Protein AF-A0AA51MPF4-F1 (afdb_monomer)

Sequence (77 aa):
MKIFLLTFLIFGLAIIGLALGWILNQRSLKGSCGGLAAIPGIEKSDCSCSNPCEKRKQKMAQEQREAVMKRHDILKS

Secondary structure (DSSP, 8-state):
-HHHHHHHHHHHHHHHHHHHHHHHH----TTGGGGGGGSTT--SS----SS--HHHHHHHHHHHHHHHHHHHHHHH-

p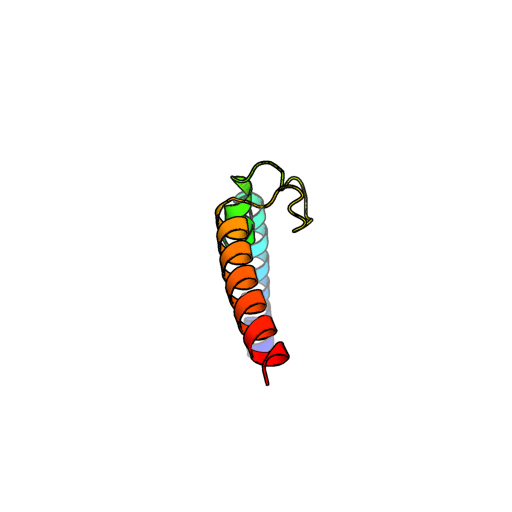LDDT: mean 71.11, std 15.56, range [49.78, 96.38]

Structure (mmCIF, N/CA/C/O backbone):
data_AF-A0AA51MPF4-F1
#
_entry.id   AF-A0AA51MPF4-F1
#
loop_
_atom_site.group_PDB
_atom_site.id
_atom_site.type_symbol
_atom_site.label_atom_id
_atom_site.label_alt_id
_atom_site.label_comp_id
_atom_site.label_asym_id
_atom_site.label_entity_id
_atom_site.label_seq_id
_atom_site.pdbx_PDB_ins_code
_atom_site.Cartn_x
_atom_site.Cartn_y
_atom_site.Cartn_z
_atom_site.occupancy
_atom_site.B_iso_or_equiv
_atom_site.auth_seq_id
_atom_site.auth_comp_id
_atom_site.auth_asym_id
_atom_site.auth_atom_id
_atom_site.pdbx_PDB_model_num
ATOM 1 N N . MET A 1 1 ? -23.215 -7.585 24.916 1.00 77.00 1 MET A N 1
ATOM 2 C CA . MET A 1 1 ? -23.812 -6.498 24.100 1.00 77.00 1 MET A CA 1
ATOM 3 C C . MET A 1 1 ? -23.067 -5.162 24.201 1.00 77.00 1 MET A C 1
ATOM 5 O O . MET A 1 1 ? -22.695 -4.643 23.162 1.00 77.00 1 MET A O 1
ATOM 9 N N . LYS A 1 2 ? -22.749 -4.625 25.392 1.00 87.44 2 LYS A N 1
ATOM 10 C CA . LYS A 1 2 ? -22.012 -3.341 25.532 1.00 87.44 2 LYS A CA 1
ATOM 11 C C . LYS A 1 2 ? -20.643 -3.296 24.830 1.00 87.44 2 LYS A C 1
ATOM 13 O O . LYS A 1 2 ? -20.307 -2.306 24.197 1.00 87.44 2 LYS A O 1
ATOM 18 N N . ILE A 1 3 ? -19.882 -4.392 24.902 1.00 92.62 3 ILE A N 1
ATOM 19 C CA . ILE A 1 3 ? -18.570 -4.510 24.242 1.00 92.62 3 ILE A CA 1
ATOM 20 C C . ILE A 1 3 ? -18.682 -4.391 22.714 1.00 92.62 3 ILE A C 1
ATOM 22 O O . ILE A 1 3 ? -17.783 -3.875 22.060 1.00 92.62 3 ILE A O 1
ATOM 26 N N . PHE A 1 4 ? -19.809 -4.837 22.155 1.00 92.19 4 PHE A N 1
ATOM 27 C CA . PHE A 1 4 ? -20.059 -4.843 20.719 1.00 92.19 4 PHE A CA 1
ATOM 28 C C . PHE A 1 4 ? -20.296 -3.419 20.208 1.00 92.19 4 PHE A C 1
ATOM 30 O O . PHE A 1 4 ? -19.697 -2.998 19.229 1.00 92.19 4 PHE A O 1
ATOM 37 N N . LEU A 1 5 ? -21.097 -2.638 20.941 1.00 93.81 5 LEU A N 1
ATOM 38 C CA . LEU A 1 5 ? -21.305 -1.218 20.652 1.00 93.81 5 LEU A CA 1
ATOM 39 C C . LEU A 1 5 ? -20.009 -0.408 20.784 1.00 93.81 5 LEU A C 1
ATOM 41 O O . LEU A 1 5 ? -19.715 0.417 19.925 1.00 93.81 5 LEU A O 1
ATOM 45 N N . LEU A 1 6 ? -19.212 -0.668 21.825 1.00 95.12 6 LEU A N 1
ATOM 46 C CA . LEU A 1 6 ? -17.956 0.049 22.050 1.00 95.12 6 LEU A CA 1
ATOM 47 C C . LEU A 1 6 ? -16.925 -0.223 20.943 1.00 95.12 6 LEU A C 1
ATOM 49 O O . LEU A 1 6 ? -16.316 0.704 20.418 1.00 95.12 6 LEU A O 1
ATOM 53 N N . THR A 1 7 ? -16.746 -1.489 20.565 1.00 94.50 7 THR A N 1
ATOM 54 C CA . THR A 1 7 ? -15.804 -1.881 19.502 1.00 94.50 7 THR A CA 1
ATOM 55 C C . THR A 1 7 ? -16.224 -1.343 18.139 1.00 94.50 7 THR A C 1
ATOM 57 O O . THR A 1 7 ? -15.377 -0.823 17.414 1.00 94.50 7 THR A O 1
ATOM 60 N N . PHE A 1 8 ? -17.520 -1.385 17.819 1.00 95.12 8 PHE A N 1
ATOM 61 C CA . PHE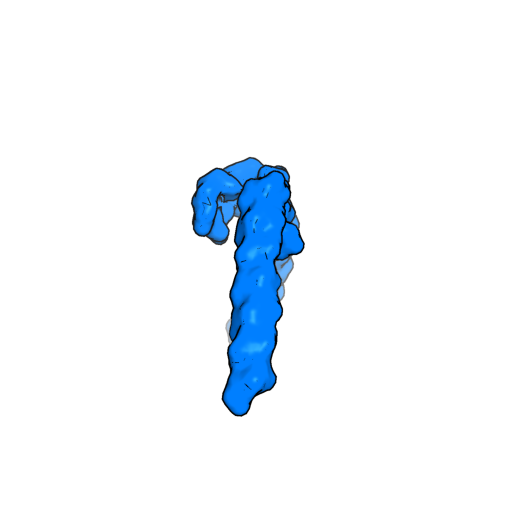 A 1 8 ? -18.061 -0.824 16.580 1.00 95.12 8 PHE A CA 1
ATOM 62 C C . PHE A 1 8 ? -17.798 0.684 16.470 1.00 95.12 8 PHE A C 1
ATOM 64 O O . PHE A 1 8 ? -17.394 1.175 15.418 1.00 95.12 8 PHE A O 1
ATOM 71 N N . LEU A 1 9 ? -17.962 1.412 17.576 1.00 95.88 9 LEU A N 1
ATOM 72 C CA . LEU A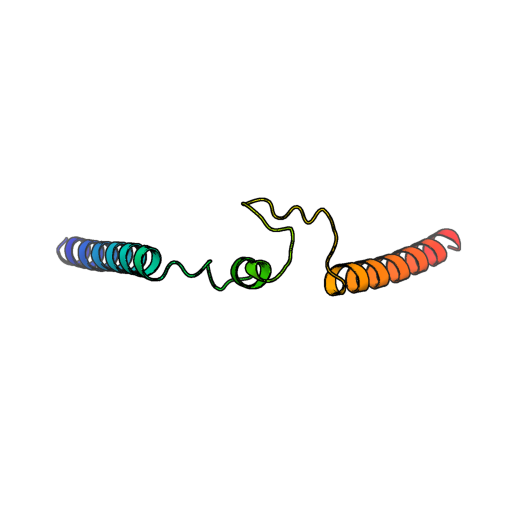 1 9 ? -17.752 2.856 17.621 1.00 95.88 9 LEU A CA 1
ATOM 73 C C . LEU A 1 9 ? -16.268 3.229 17.464 1.00 95.88 9 LEU A C 1
ATOM 75 O O . LEU A 1 9 ? -15.943 4.146 16.711 1.00 95.88 9 LEU A O 1
ATOM 79 N N . ILE A 1 10 ? -15.360 2.480 18.099 1.00 96.38 10 ILE A N 1
ATOM 80 C CA . ILE A 1 10 ? -13.907 2.675 17.952 1.00 96.38 10 ILE A CA 1
ATOM 81 C C . ILE A 1 10 ? -13.454 2.389 16.515 1.00 96.38 10 ILE A C 1
ATOM 83 O O . ILE A 1 10 ? -12.733 3.196 15.930 1.00 96.38 10 ILE A O 1
ATOM 87 N N . PHE A 1 11 ? -13.891 1.275 15.922 1.00 95.56 11 PHE A N 1
ATOM 88 C CA . PHE A 1 11 ? -13.550 0.946 14.534 1.00 95.56 11 PHE A CA 1
ATOM 89 C C . PHE A 1 11 ? -14.128 1.961 13.545 1.00 95.56 11 PHE A C 1
ATOM 91 O O . PHE A 1 11 ? -13.427 2.384 12.626 1.00 95.56 11 PHE A O 1
ATOM 98 N N . GLY A 1 12 ? -15.375 2.394 13.752 1.00 96.06 12 GLY A N 1
ATOM 99 C CA . GLY A 1 12 ? -16.006 3.427 12.933 1.00 96.06 12 GLY A CA 1
ATOM 100 C C . GLY A 1 12 ? -15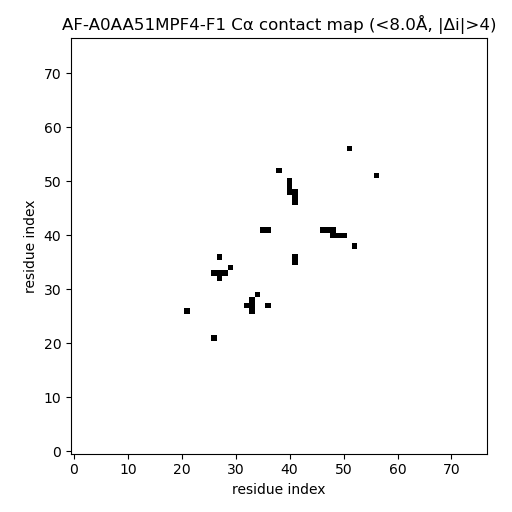.218 4.738 12.956 1.00 96.06 12 GLY A C 1
ATOM 101 O O . GLY A 1 12 ? -14.882 5.274 11.901 1.00 96.06 12 GLY A O 1
ATOM 102 N N . LEU A 1 13 ? -14.841 5.213 14.146 1.00 95.75 13 LEU A N 1
ATOM 103 C CA . LEU A 1 13 ? -14.011 6.412 14.297 1.00 95.75 13 LEU A CA 1
ATOM 104 C C . LEU A 1 13 ? -12.626 6.252 13.661 1.00 95.75 13 LEU A C 1
ATOM 106 O O . LEU A 1 13 ? -12.147 7.183 13.016 1.00 95.75 13 LEU A O 1
ATOM 110 N N . ALA A 1 14 ? -11.994 5.083 13.793 1.00 95.25 14 ALA A N 1
ATOM 111 C CA . ALA A 1 14 ? -10.698 4.814 13.178 1.00 95.25 14 ALA A CA 1
ATOM 112 C C . ALA A 1 14 ? -10.765 4.886 11.643 1.00 95.25 14 ALA A C 1
ATOM 114 O O . ALA A 1 14 ? -9.916 5.530 11.028 1.00 95.25 14 ALA A O 1
ATOM 115 N N . ILE A 1 15 ? -11.788 4.283 11.025 1.00 94.19 15 ILE A N 1
ATOM 116 C CA . ILE A 1 15 ? -11.990 4.313 9.567 1.00 94.19 15 ILE A CA 1
ATOM 117 C C . ILE A 1 15 ? -12.244 5.744 9.086 1.00 94.19 15 ILE A C 1
ATOM 119 O O . ILE A 1 15 ? -11.639 6.174 8.105 1.00 94.19 15 ILE A O 1
ATOM 123 N N . ILE A 1 16 ? -13.094 6.498 9.788 1.00 94.50 16 ILE A N 1
ATOM 124 C CA . ILE A 1 16 ? -13.381 7.898 9.450 1.00 94.50 16 ILE A CA 1
ATOM 125 C C . ILE A 1 16 ? -12.110 8.749 9.576 1.00 94.50 16 ILE A C 1
ATOM 127 O O . ILE A 1 16 ? -11.796 9.518 8.669 1.00 94.50 16 ILE A O 1
ATOM 131 N N . GLY A 1 17 ? -11.338 8.576 10.651 1.00 92.75 17 GLY A N 1
ATOM 132 C CA . GLY A 1 17 ? -10.066 9.273 10.849 1.00 92.75 17 GLY A CA 1
ATOM 133 C C . GLY A 1 17 ? -9.031 8.943 9.770 1.00 92.75 17 GLY A C 1
ATOM 134 O O . GLY A 1 17 ? -8.368 9.844 9.259 1.00 92.75 17 GLY A O 1
ATOM 135 N N . LEU A 1 18 ? -8.934 7.675 9.365 1.00 88.50 18 LEU A N 1
ATOM 136 C CA . LEU A 1 18 ? -8.081 7.231 8.259 1.00 88.50 18 LEU A CA 1
ATOM 137 C C . LEU A 1 18 ? -8.525 7.820 6.916 1.00 88.50 18 LEU A C 1
ATOM 139 O O . LEU A 1 18 ? -7.679 8.286 6.156 1.00 88.50 18 LEU A O 1
ATOM 143 N N . ALA A 1 19 ? -9.827 7.836 6.631 1.00 88.31 19 ALA A N 1
ATOM 144 C CA . ALA A 1 19 ? -10.370 8.378 5.388 1.00 88.31 19 ALA A CA 1
ATOM 145 C C . ALA A 1 19 ? -10.136 9.891 5.281 1.00 88.31 19 ALA A C 1
ATOM 147 O O . ALA A 1 19 ? -9.595 10.367 4.283 1.00 88.31 19 ALA A O 1
ATOM 148 N N . LEU A 1 20 ? -10.475 10.641 6.333 1.00 88.12 20 LEU A N 1
ATOM 149 C CA . LEU A 1 20 ? -10.244 12.085 6.395 1.00 88.12 20 LEU A CA 1
ATOM 150 C C . LEU A 1 20 ? -8.746 12.410 6.350 1.00 88.12 20 LEU A C 1
ATOM 152 O O . LEU A 1 20 ? -8.325 13.287 5.596 1.00 88.12 20 LEU A O 1
ATOM 156 N N . GLY A 1 21 ? -7.929 11.662 7.093 1.00 83.81 21 GLY A N 1
ATOM 157 C CA . GLY A 1 21 ? -6.476 11.800 7.073 1.00 83.81 21 GLY A CA 1
ATOM 158 C C . GLY A 1 21 ? -5.878 11.519 5.694 1.00 83.81 21 GLY A C 1
ATOM 159 O O . GLY A 1 21 ? -4.977 12.233 5.261 1.00 83.81 21 GLY A O 1
ATOM 160 N N . TRP A 1 22 ? -6.392 10.530 4.963 1.00 77.38 22 TRP A N 1
ATOM 161 C CA . TRP A 1 22 ? -5.924 10.213 3.615 1.00 77.38 22 TRP A CA 1
ATOM 162 C C . TRP A 1 22 ? -6.303 11.293 2.593 1.00 77.38 22 TRP A C 1
ATOM 164 O O . TRP A 1 22 ? -5.445 11.710 1.810 1.00 77.38 22 TRP A O 1
ATOM 174 N N . ILE A 1 23 ? -7.541 11.797 2.650 1.00 81.88 23 ILE A N 1
ATOM 175 C CA . ILE A 1 23 ? -8.034 12.871 1.772 1.00 81.88 23 ILE A CA 1
ATOM 176 C C . ILE A 1 23 ? -7.217 14.152 1.961 1.00 81.88 23 ILE A C 1
ATOM 178 O O . ILE A 1 23 ? -6.796 14.757 0.976 1.00 81.88 23 ILE A O 1
ATOM 182 N N . LEU A 1 24 ? -6.947 14.542 3.210 1.00 78.88 24 LEU A N 1
ATOM 183 C CA . LEU A 1 24 ? -6.145 15.731 3.510 1.00 78.88 24 LEU A CA 1
ATOM 184 C C . LEU A 1 24 ? -4.670 15.548 3.147 1.00 78.88 24 LEU A C 1
ATOM 186 O O . LEU A 1 24 ? -4.008 16.508 2.760 1.00 78.88 24 LEU A O 1
ATOM 190 N N . ASN A 1 25 ? -4.140 14.329 3.267 1.00 66.50 25 ASN A N 1
ATOM 191 C CA . ASN A 1 25 ? -2.725 14.100 3.020 1.00 66.50 25 ASN A CA 1
ATOM 192 C C . ASN A 1 25 ? -2.401 14.052 1.522 1.00 66.50 25 ASN A C 1
ATOM 194 O O . ASN A 1 25 ? -1.247 14.290 1.200 1.00 66.50 25 ASN A O 1
ATOM 198 N N . GLN A 1 26 ? -3.345 13.735 0.617 1.00 61.62 26 GLN A N 1
ATOM 199 C CA . GLN A 1 26 ? -3.156 13.591 -0.851 1.00 61.62 26 GLN A CA 1
ATOM 200 C C . GLN A 1 26 ? -1.880 12.843 -1.303 1.00 61.62 26 GLN A C 1
ATOM 202 O O . GLN A 1 26 ? -1.537 12.800 -2.483 1.00 61.62 26 GLN A O 1
ATOM 207 N N . ARG A 1 27 ? -1.156 12.213 -0.374 1.00 55.62 27 ARG A N 1
ATOM 208 C CA . ARG A 1 27 ? 0.044 11.445 -0.639 1.00 55.62 27 ARG A CA 1
ATOM 209 C C . ARG A 1 27 ? -0.455 10.181 -1.311 1.00 55.62 27 ARG A C 1
ATOM 211 O O . ARG A 1 27 ? -1.125 9.364 -0.673 1.00 55.62 27 ARG A O 1
ATOM 218 N N . SER A 1 28 ? -0.110 10.028 -2.585 1.00 58.53 28 SER A N 1
ATOM 219 C CA . SER A 1 28 ? -0.122 8.750 -3.292 1.00 58.53 28 SER A CA 1
ATOM 220 C C . SER A 1 28 ? 0.365 7.678 -2.322 1.00 58.53 28 SER A C 1
ATOM 222 O O . SER A 1 28 ? 1.415 7.877 -1.702 1.00 58.53 28 SER A O 1
ATOM 224 N N . LEU A 1 29 ? -0.428 6.617 -2.111 1.00 58.44 29 LEU A N 1
ATOM 225 C CA . LEU A 1 29 ? -0.160 5.610 -1.082 1.00 58.44 29 LEU A CA 1
ATOM 226 C C . LEU A 1 29 ? 1.331 5.267 -1.093 1.00 58.44 29 LEU A C 1
ATOM 228 O O . LEU A 1 29 ? 1.818 4.757 -2.100 1.00 58.44 29 LEU A O 1
ATOM 232 N N . LYS A 1 30 ? 2.048 5.542 0.007 1.00 54.22 30 LYS A N 1
ATOM 233 C CA . LYS A 1 30 ? 3.484 5.248 0.190 1.00 54.22 30 LYS A CA 1
ATOM 234 C C . LYS A 1 30 ? 3.756 3.731 0.290 1.00 54.22 30 LYS A C 1
ATOM 236 O O . LYS A 1 30 ? 4.480 3.275 1.163 1.00 54.22 30 LYS A O 1
ATOM 241 N N . GLY A 1 31 ? 3.132 2.936 -0.570 1.00 53.41 31 GLY A N 1
ATOM 242 C CA . GLY A 1 31 ? 3.505 1.561 -0.876 1.00 53.41 31 GLY A CA 1
ATOM 243 C C . GLY A 1 31 ? 4.253 1.512 -2.205 1.00 53.41 31 GLY A C 1
ATOM 244 O O . GLY A 1 31 ? 4.680 2.545 -2.722 1.00 53.41 31 GLY A O 1
ATOM 245 N N . SER A 1 32 ? 4.367 0.324 -2.799 1.00 54.06 32 SER A N 1
ATOM 246 C CA . SER A 1 32 ? 5.036 0.135 -4.095 1.00 54.06 32 SER A CA 1
ATOM 247 C C . SER A 1 32 ? 4.574 1.143 -5.163 1.00 54.06 32 SER A C 1
ATOM 249 O O . SER A 1 32 ? 5.420 1.639 -5.896 1.00 54.06 32 SER A O 1
ATOM 251 N N . CYS A 1 33 ? 3.289 1.537 -5.155 1.00 52.88 33 CYS A N 1
ATOM 252 C CA . CYS A 1 33 ? 2.669 2.517 -6.059 1.00 52.88 33 CYS A CA 1
ATOM 253 C C . CYS A 1 33 ? 3.043 3.996 -5.801 1.00 52.88 33 CYS A C 1
ATOM 255 O O . CYS A 1 33 ? 2.990 4.808 -6.721 1.00 52.88 33 CYS A O 1
ATOM 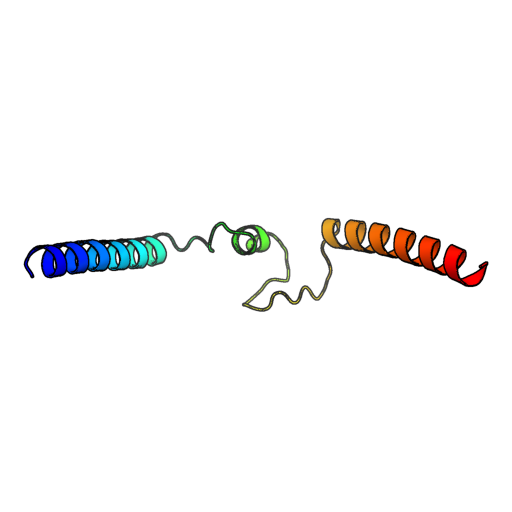257 N N . GLY A 1 34 ? 3.444 4.369 -4.581 1.00 52.00 34 GLY A N 1
ATOM 258 C CA . GLY A 1 34 ? 3.758 5.758 -4.204 1.00 52.00 34 GLY A CA 1
ATOM 259 C C . GLY A 1 34 ? 5.143 6.235 -4.640 1.00 52.00 34 GLY A C 1
ATOM 260 O O . GLY A 1 34 ? 5.386 7.437 -4.694 1.00 52.00 34 GLY A O 1
ATOM 261 N N . GLY A 1 35 ? 6.042 5.304 -4.978 1.00 54.88 35 GLY A 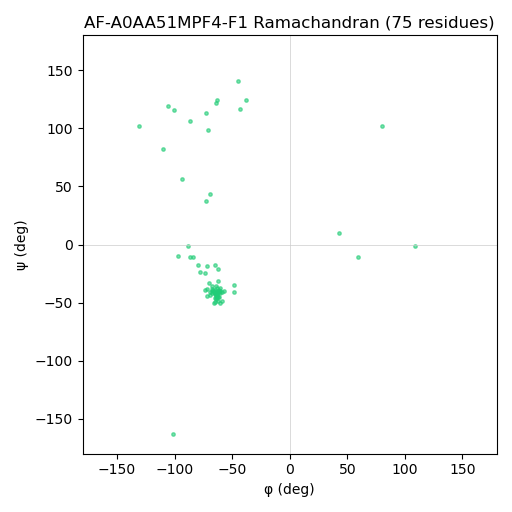N 1
ATOM 262 C CA . GLY A 1 35 ? 7.361 5.604 -5.547 1.00 54.88 35 GLY A CA 1
ATOM 263 C C . GLY A 1 35 ? 7.370 5.751 -7.073 1.00 54.88 35 GLY A C 1
ATOM 264 O O . GLY A 1 35 ? 8.372 6.198 -7.625 1.00 54.88 35 GLY A O 1
ATOM 265 N N . LEU A 1 36 ? 6.278 5.392 -7.763 1.00 56.03 36 LEU A N 1
ATOM 266 C CA . LEU A 1 36 ? 6.196 5.46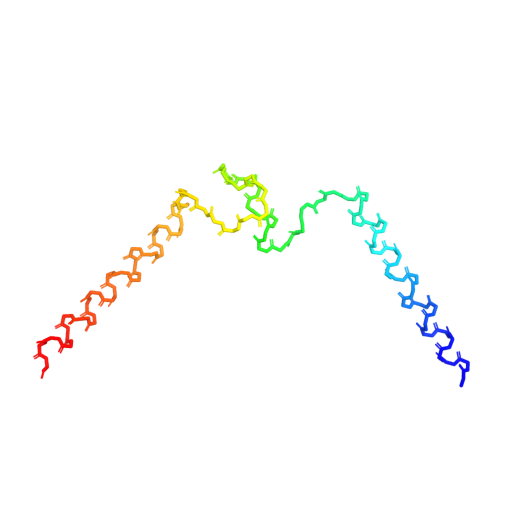9 -9.229 1.00 56.03 36 LEU A CA 1
ATOM 267 C C . LEU A 1 36 ? 5.803 6.856 -9.753 1.00 56.03 36 LEU A C 1
ATOM 269 O O . LEU A 1 36 ? 5.964 7.102 -10.940 1.00 56.03 36 LEU A O 1
ATOM 273 N N . ALA A 1 37 ? 5.361 7.780 -8.894 1.00 55.28 37 ALA A N 1
ATOM 274 C CA . ALA A 1 37 ? 5.025 9.151 -9.298 1.00 55.28 37 ALA A CA 1
ATOM 275 C C . ALA A 1 37 ? 6.238 9.959 -9.812 1.00 55.28 37 ALA A C 1
ATOM 277 O O . ALA A 1 37 ? 6.063 10.970 -10.481 1.00 55.28 37 ALA A O 1
ATOM 278 N N . ALA A 1 38 ? 7.465 9.512 -9.520 1.00 56.09 38 ALA A N 1
ATOM 279 C CA . ALA A 1 38 ? 8.701 10.089 -10.056 1.00 56.09 38 ALA A CA 1
ATOM 280 C C . ALA A 1 38 ? 9.131 9.469 -11.403 1.00 56.09 38 ALA A C 1
ATOM 282 O O . ALA A 1 38 ? 10.169 9.848 -11.945 1.00 56.09 38 ALA A O 1
ATOM 283 N N . ILE A 1 39 ? 8.381 8.490 -11.926 1.00 58.53 39 ILE A N 1
ATOM 284 C CA . ILE A 1 39 ? 8.689 7.799 -13.181 1.00 58.53 39 ILE A CA 1
ATOM 285 C C . ILE A 1 39 ? 7.796 8.392 -14.287 1.00 58.53 39 ILE A C 1
ATOM 287 O O . ILE A 1 39 ? 6.573 8.250 -14.215 1.00 58.53 39 ILE A O 1
ATOM 291 N N . PRO A 1 40 ? 8.371 9.048 -15.314 1.00 51.72 40 PRO A N 1
ATOM 292 C CA . PRO A 1 40 ? 7.600 9.633 -16.409 1.00 51.72 40 PRO A CA 1
ATOM 293 C C . PRO A 1 40 ? 6.862 8.531 -17.186 1.00 51.72 40 PRO A C 1
ATOM 295 O O . PRO A 1 40 ? 7.485 7.577 -17.649 1.00 51.72 40 PRO A O 1
ATOM 298 N N . GLY A 1 41 ? 5.535 8.647 -17.307 1.00 52.28 41 GLY A N 1
ATOM 299 C CA . GLY A 1 41 ? 4.678 7.694 -18.029 1.00 52.28 41 GLY A CA 1
ATOM 300 C C . GLY A 1 41 ? 3.761 6.820 -17.162 1.00 52.28 41 GLY A C 1
ATOM 301 O O . GLY A 1 41 ? 2.978 6.056 -17.715 1.00 52.28 41 GLY A O 1
ATOM 302 N N . ILE A 1 42 ? 3.803 6.939 -15.828 1.00 58.00 42 ILE A N 1
ATOM 303 C CA . ILE A 1 42 ? 2.783 6.369 -14.922 1.00 58.00 42 ILE A CA 1
ATOM 304 C C . ILE A 1 42 ? 1.724 7.446 -14.643 1.00 58.00 42 ILE A C 1
ATOM 306 O O . ILE A 1 42 ? 1.472 7.862 -13.514 1.00 58.00 42 ILE A O 1
ATOM 310 N N . GLU A 1 43 ? 1.124 7.960 -15.713 1.00 53.53 43 GLU A N 1
ATOM 311 C CA . GLU A 1 43 ? -0.078 8.774 -15.607 1.00 53.53 43 GLU A CA 1
ATOM 312 C C . GLU A 1 43 ? -1.273 7.829 -15.603 1.00 53.53 43 GLU A C 1
ATOM 314 O O . GLU A 1 43 ? -1.659 7.307 -16.640 1.00 53.53 43 GLU A O 1
ATOM 319 N N . LYS A 1 44 ? -1.877 7.674 -14.423 1.00 49.78 44 LYS A N 1
ATOM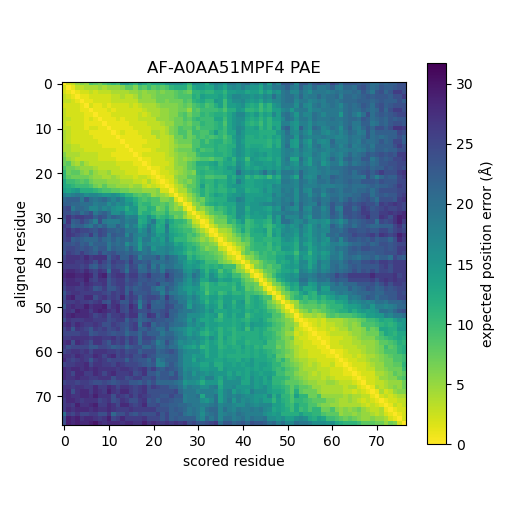 320 C CA . LYS A 1 44 ? -3.209 7.089 -14.210 1.00 49.78 44 LYS A CA 1
ATOM 321 C C . LYS A 1 44 ? -3.228 5.558 -14.236 1.00 49.78 44 LYS A C 1
ATOM 323 O O . LYS A 1 44 ? -3.288 4.933 -15.282 1.00 49.78 44 LYS A O 1
ATOM 328 N N . SER A 1 45 ? -3.284 4.994 -13.025 1.00 51.84 45 SER A N 1
ATOM 329 C CA . SER A 1 45 ? -3.977 3.740 -12.656 1.00 51.84 45 SER A CA 1
ATOM 330 C C . SER A 1 45 ? -3.603 2.420 -13.339 1.00 51.84 45 SER A C 1
ATOM 332 O O . SER A 1 45 ? -3.993 1.377 -12.822 1.00 51.84 45 SER A O 1
ATOM 334 N N . ASP A 1 46 ? -2.810 2.426 -14.402 1.00 50.44 46 ASP A N 1
ATOM 335 C CA . ASP A 1 46 ? -2.350 1.227 -15.078 1.00 50.44 46 ASP A CA 1
ATOM 336 C C . ASP A 1 46 ? -0.881 1.002 -14.740 1.00 50.44 46 ASP A C 1
ATOM 338 O O . ASP A 1 46 ? 0.003 1.804 -15.046 1.00 50.44 46 ASP A O 1
ATOM 342 N N . CYS A 1 47 ? -0.594 -0.133 -14.107 1.00 53.38 47 CYS A N 1
ATOM 343 C CA . CYS A 1 47 ? 0.765 -0.623 -13.881 1.00 53.38 47 CYS A CA 1
ATOM 344 C C . CYS A 1 47 ? 1.380 -1.143 -15.201 1.00 53.38 47 CYS A C 1
ATOM 346 O O . CYS A 1 47 ? 2.085 -2.151 -15.225 1.00 53.38 47 CYS A O 1
ATOM 348 N N . SER A 1 48 ? 1.084 -0.469 -16.313 1.00 50.91 48 SER A N 1
ATOM 349 C CA . SER A 1 48 ? 1.476 -0.818 -17.670 1.00 50.91 48 SER A CA 1
ATOM 350 C C . SER A 1 48 ? 2.506 0.203 -18.133 1.00 50.91 48 SER A C 1
ATOM 352 O O . SER A 1 48 ? 2.225 1.230 -18.743 1.00 50.91 48 SER A O 1
ATOM 354 N N . CYS A 1 49 ? 3.746 -0.045 -17.726 1.00 52.44 49 CYS A N 1
ATOM 355 C CA . CYS A 1 49 ? 4.884 0.791 -18.067 1.00 52.44 49 CYS A CA 1
ATOM 356 C C . CYS A 1 49 ? 5.200 0.593 -19.561 1.00 52.44 49 CYS A C 1
ATOM 358 O O . CYS A 1 49 ? 5.857 -0.382 -19.920 1.00 52.44 49 CYS A O 1
ATOM 360 N N . SER A 1 50 ? 4.733 1.500 -20.426 1.00 53.09 50 SER A N 1
ATOM 361 C CA . SER A 1 50 ? 5.016 1.456 -21.873 1.00 53.09 50 SER A CA 1
ATOM 362 C C . SER A 1 50 ? 6.511 1.594 -22.192 1.00 53.09 50 SER A C 1
ATOM 364 O O . SER A 1 50 ? 6.936 1.189 -23.270 1.00 53.09 50 SER A O 1
ATOM 366 N N . ASN A 1 51 ? 7.312 2.152 -21.275 1.00 51.22 51 ASN A N 1
ATOM 367 C CA . ASN A 1 51 ? 8.759 2.261 -21.422 1.00 51.22 51 ASN A CA 1
ATOM 368 C C . ASN A 1 51 ? 9.441 1.757 -20.133 1.00 51.22 51 ASN A C 1
ATOM 370 O O . ASN A 1 51 ? 9.414 2.457 -19.118 1.00 51.22 51 ASN A O 1
ATOM 374 N N . PRO A 1 52 ? 9.995 0.528 -20.110 1.00 59.03 52 PRO A N 1
ATOM 375 C CA . PRO A 1 52 ? 10.475 -0.089 -18.880 1.00 59.03 52 PRO A CA 1
ATOM 376 C C . PRO A 1 52 ? 11.644 0.702 -18.287 1.00 59.03 52 PRO A C 1
ATOM 378 O O . PRO A 1 52 ? 12.689 0.861 -18.912 1.00 59.03 52 PRO A O 1
ATOM 381 N N . CYS A 1 53 ? 11.471 1.152 -17.041 1.00 62.06 53 CYS A N 1
ATOM 382 C CA . CYS A 1 53 ? 12.524 1.740 -16.209 1.00 62.06 53 CYS A CA 1
ATOM 383 C C . CYS A 1 53 ? 13.827 0.915 -16.275 1.00 62.06 53 CYS A C 1
ATOM 385 O O . CYS A 1 53 ? 13.783 -0.315 -16.209 1.00 62.06 53 CYS A O 1
ATOM 387 N N . GLU A 1 54 ? 14.986 1.582 -16.307 1.00 60.12 54 GLU A N 1
ATOM 388 C CA . GLU A 1 54 ? 16.320 0.957 -16.355 1.00 60.12 54 GLU A CA 1
ATOM 389 C C . GLU A 1 54 ? 16.507 -0.163 -15.317 1.00 60.12 54 GLU A C 1
ATOM 391 O O . GLU A 1 54 ? 16.992 -1.241 -15.651 1.00 60.12 54 GLU A O 1
ATOM 396 N N . LYS A 1 55 ? 16.015 0.004 -14.079 1.00 63.25 55 LYS A N 1
ATOM 397 C CA . LYS A 1 55 ? 16.079 -1.059 -13.054 1.00 63.25 55 LYS A CA 1
ATOM 398 C C . LYS A 1 55 ? 15.260 -2.304 -13.421 1.00 63.25 55 LYS A C 1
ATOM 400 O O . LYS A 1 55 ? 15.664 -3.417 -13.098 1.00 63.25 55 LYS A O 1
ATOM 405 N N . ARG A 1 56 ? 14.107 -2.140 -14.080 1.00 64.56 56 ARG A N 1
ATOM 406 C CA . ARG A 1 56 ? 13.276 -3.253 -14.583 1.00 64.56 56 ARG A CA 1
ATOM 407 C C . ARG A 1 56 ? 13.914 -3.897 -15.809 1.00 64.56 56 ARG A C 1
ATOM 409 O O . ARG A 1 56 ? 13.896 -5.118 -15.910 1.00 64.56 56 ARG A O 1
ATOM 416 N N . LYS A 1 57 ? 14.511 -3.099 -16.696 1.00 66.75 57 LYS A N 1
ATOM 417 C CA . LYS A 1 57 ? 15.236 -3.585 -17.875 1.00 66.75 57 LYS A CA 1
ATOM 418 C C . LYS A 1 57 ? 16.461 -4.414 -17.483 1.00 66.75 57 LYS A C 1
ATOM 420 O O . LYS A 1 57 ? 16.677 -5.474 -18.056 1.00 66.75 57 LYS A O 1
ATOM 425 N N . GLN A 1 58 ? 17.207 -3.987 -16.464 1.00 69.12 58 GLN A N 1
ATOM 426 C CA . GLN A 1 58 ? 18.347 -4.735 -15.926 1.00 69.12 58 GLN A CA 1
ATOM 427 C C . GLN A 1 58 ? 17.921 -6.068 -15.299 1.00 69.12 58 GLN A C 1
ATOM 429 O O . GLN A 1 58 ? 18.544 -7.087 -15.583 1.00 69.12 58 GLN A O 1
ATOM 434 N N . LYS A 1 59 ? 16.824 -6.091 -14.527 1.00 72.88 59 LYS A N 1
ATOM 435 C CA . LYS A 1 59 ? 16.261 -7.342 -13.989 1.00 72.88 59 LYS A CA 1
ATOM 436 C C . LYS A 1 59 ? 15.792 -8.289 -15.094 1.00 72.88 59 LYS A C 1
ATOM 438 O O . LYS A 1 59 ? 16.217 -9.435 -15.112 1.00 72.88 59 LYS A O 1
ATOM 443 N N . MET A 1 60 ? 15.025 -7.789 -16.066 1.00 68.56 60 MET A N 1
ATOM 444 C CA . MET A 1 60 ? 14.595 -8.597 -17.213 1.00 68.56 60 MET A CA 1
ATOM 445 C C . MET A 1 60 ? 15.785 -9.112 -18.032 1.00 68.56 60 MET A C 1
ATOM 447 O O . MET A 1 60 ? 15.762 -10.248 -18.486 1.00 68.56 60 MET A O 1
ATOM 451 N N . ALA A 1 61 ? 16.846 -8.319 -18.204 1.00 74.88 61 ALA A N 1
ATOM 452 C CA . ALA A 1 61 ? 18.052 -8.757 -18.905 1.00 74.88 61 ALA A CA 1
ATOM 453 C C . ALA A 1 61 ? 18.816 -9.849 -18.136 1.00 74.88 61 ALA A C 1
ATOM 455 O O . ALA A 1 61 ? 19.375 -10.749 -18.761 1.00 74.88 61 ALA A O 1
ATOM 456 N N . GLN A 1 62 ? 18.845 -9.787 -16.802 1.00 80.00 62 GLN A N 1
ATOM 457 C CA . GLN A 1 62 ? 19.409 -10.849 -15.963 1.00 80.00 62 GLN A CA 1
ATOM 458 C C . GLN A 1 62 ? 18.577 -12.132 -16.077 1.00 80.00 62 GLN A C 1
ATOM 460 O O . GLN A 1 62 ? 19.123 -13.175 -16.429 1.00 80.00 62 GLN A O 1
ATOM 465 N N . GLU A 1 63 ? 17.256 -12.030 -15.917 1.00 79.00 63 GLU A N 1
ATOM 466 C CA . GLU A 1 63 ? 16.327 -13.161 -16.037 1.00 79.00 63 GLU A CA 1
ATOM 467 C C . GLU A 1 63 ? 16.375 -13.798 -17.436 1.00 79.00 63 GLU A C 1
ATOM 469 O O . GLU A 1 63 ? 16.378 -15.020 -17.568 1.00 79.00 63 GLU A O 1
ATOM 474 N N . GLN A 1 64 ? 16.474 -12.993 -18.499 1.00 76.00 64 GLN A N 1
ATOM 475 C CA . GLN A 1 64 ? 16.617 -13.494 -19.868 1.00 76.00 64 GLN A CA 1
ATOM 476 C C . GLN A 1 64 ? 17.938 -14.234 -20.082 1.00 76.00 64 GLN A C 1
ATOM 478 O O . GLN A 1 64 ? 17.946 -15.272 -20.739 1.00 76.00 64 GLN A O 1
ATOM 483 N N . ARG A 1 65 ? 19.054 -13.746 -19.528 1.00 76.69 65 ARG A N 1
ATOM 484 C CA . ARG A 1 65 ? 20.353 -14.433 -19.633 1.00 76.69 65 ARG A CA 1
ATOM 485 C C . ARG A 1 65 ? 20.331 -15.779 -18.916 1.00 76.69 65 ARG A C 1
ATOM 487 O O . ARG A 1 65 ? 20.815 -16.764 -19.467 1.00 76.69 65 ARG A O 1
ATOM 494 N N . GLU A 1 66 ? 19.722 -15.834 -17.738 1.00 79.31 66 GLU A N 1
ATOM 495 C CA . GLU A 1 66 ? 19.550 -17.073 -16.974 1.00 79.31 66 GLU A CA 1
ATOM 496 C C . GLU A 1 66 ? 18.593 -18.049 -17.673 1.00 79.31 66 GLU A C 1
ATOM 498 O O . GLU A 1 66 ? 18.862 -19.250 -17.728 1.00 79.31 66 GLU A O 1
ATOM 503 N N . ALA A 1 67 ? 17.504 -17.551 -18.266 1.00 76.12 67 ALA A N 1
ATOM 504 C CA . ALA A 1 67 ? 16.562 -18.367 -19.027 1.00 76.12 67 ALA A CA 1
ATOM 505 C C . ALA A 1 67 ? 17.182 -18.925 -20.316 1.00 76.12 67 ALA A C 1
ATOM 507 O O . ALA A 1 67 ? 16.923 -20.077 -20.659 1.00 76.12 67 ALA A O 1
ATOM 508 N N . VAL A 1 68 ? 18.013 -18.143 -21.015 1.00 74.94 68 VAL A N 1
ATOM 509 C CA . VAL A 1 68 ? 18.756 -18.602 -22.200 1.00 74.94 68 VAL A CA 1
ATOM 510 C C . VAL A 1 68 ? 19.814 -19.631 -21.810 1.00 74.94 68 VAL A C 1
ATOM 512 O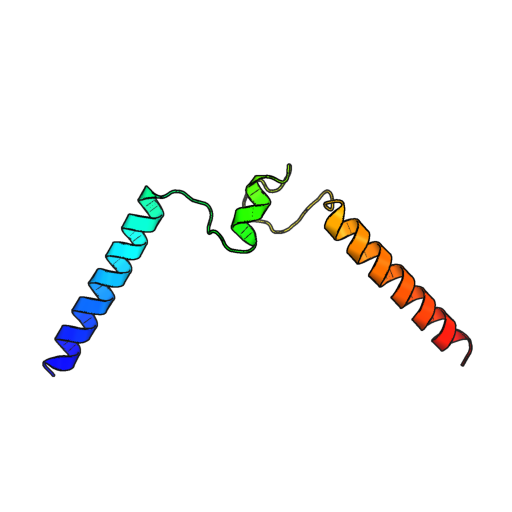 O . VAL A 1 68 ? 19.917 -20.648 -22.491 1.00 74.94 68 VAL A O 1
ATOM 515 N N . MET A 1 69 ? 20.536 -19.429 -20.702 1.00 73.12 69 MET A N 1
ATOM 516 C CA . MET A 1 69 ? 21.497 -20.410 -20.184 1.00 73.12 69 MET A CA 1
ATOM 517 C C . MET A 1 69 ? 20.799 -21.733 -19.842 1.00 73.12 69 MET A C 1
ATOM 519 O O . MET A 1 69 ? 21.165 -22.767 -20.394 1.00 73.12 69 MET A O 1
ATOM 523 N N . LYS A 1 70 ? 19.697 -21.691 -19.076 1.00 76.44 70 LYS A N 1
ATOM 524 C CA . LYS A 1 70 ? 18.880 -22.883 -18.791 1.00 76.44 70 LYS A CA 1
ATOM 525 C C . LYS A 1 70 ? 18.340 -23.550 -20.054 1.00 76.44 70 LYS A C 1
ATOM 527 O O . LYS A 1 70 ? 18.332 -24.773 -20.134 1.00 76.44 70 LYS A O 1
ATOM 532 N N . ARG A 1 71 ? 17.878 -22.780 -21.046 1.00 73.38 71 ARG A N 1
ATOM 533 C CA . ARG A 1 71 ? 17.403 -23.347 -22.320 1.00 73.38 71 ARG A CA 1
ATOM 534 C C . ARG A 1 71 ? 18.518 -24.057 -23.077 1.00 73.38 71 ARG A C 1
ATOM 536 O O . ARG A 1 71 ? 18.254 -25.070 -23.713 1.00 73.38 71 ARG A O 1
ATOM 543 N N . HIS A 1 72 ? 19.731 -23.520 -23.024 1.00 69.69 72 HIS A N 1
ATOM 544 C CA . HIS A 1 72 ? 20.876 -24.099 -23.707 1.00 69.69 72 HIS A CA 1
ATOM 545 C C . HIS A 1 72 ? 21.340 -25.396 -23.031 1.00 69.69 72 HIS A C 1
ATOM 547 O O . HIS A 1 72 ? 21.632 -26.360 -23.732 1.00 69.69 72 HIS A O 1
ATOM 553 N N . ASP A 1 73 ? 21.305 -25.455 -21.696 1.00 65.69 73 ASP A N 1
ATOM 554 C CA . ASP A 1 73 ? 21.547 -26.692 -20.944 1.00 65.69 73 ASP A CA 1
ATOM 555 C C . ASP A 1 73 ? 20.460 -27.754 -21.203 1.00 65.69 73 ASP A C 1
ATOM 557 O O . ASP A 1 73 ? 20.783 -28.925 -21.380 1.00 65.69 73 ASP A O 1
ATOM 561 N N . ILE A 1 74 ? 19.183 -27.361 -21.317 1.00 69.19 74 ILE A N 1
ATOM 562 C CA . ILE A 1 74 ? 18.079 -28.284 -21.654 1.00 69.19 74 ILE A CA 1
ATOM 563 C C . ILE A 1 74 ? 18.206 -28.841 -23.080 1.00 69.19 74 ILE A C 1
ATOM 565 O O . ILE A 1 74 ? 17.909 -30.007 -23.296 1.00 69.19 74 ILE A O 1
ATOM 569 N N . LEU A 1 75 ? 18.632 -28.035 -24.057 1.00 73.12 75 LEU A N 1
ATOM 570 C CA . LEU A 1 75 ? 18.794 -28.480 -25.451 1.00 73.12 75 LEU A CA 1
ATOM 571 C C . LEU A 1 75 ? 19.994 -29.414 -25.666 1.00 73.12 75 LEU A C 1
ATOM 573 O O . LEU A 1 75 ? 20.071 -30.065 -26.706 1.00 73.12 75 LEU A O 1
ATOM 577 N N . LYS A 1 76 ? 20.952 -29.431 -24.734 1.00 67.12 76 LYS A N 1
ATOM 578 C CA . LYS A 1 76 ? 22.159 -30.264 -24.811 1.00 67.12 76 LYS A CA 1
ATOM 579 C C . LYS A 1 76 ? 22.044 -31.578 -24.024 1.00 67.12 76 LYS A C 1
ATOM 581 O O . LYS A 1 76 ? 22.926 -32.427 -24.159 1.00 67.12 76 LYS A O 1
ATOM 586 N N . SER A 1 77 ? 20.993 -31.723 -23.217 1.00 56.62 77 SER A N 1
ATOM 587 C CA . SER A 1 77 ? 20.619 -32.966 -22.538 1.00 56.62 77 SER A CA 1
ATOM 588 C C . SER A 1 77 ? 19.725 -33.837 -23.411 1.00 56.62 77 SER A C 1
ATOM 590 O O . SER A 1 77 ? 19.733 -35.055 -23.134 1.00 56.62 77 SER A O 1
#

Foldseek 3Di:
DVVVVVVVVVVVVVVVCVVVVCVVVVQQPPDPRNVCVPPPPPDDDDPDRPPDDPVRVVVVVVVVVVVVVVVVVVVVD

Radius of gyration: 23.18 Å; Cα contacts (8 Å, |Δi|>4): 17; chains: 1; bounding box: 46×49×51 Å

Mean predicted aligned error: 14.89 Å

InterPro domains:
  IPR007495 (Na+)-NQR maturation factor NqrM [PF04400] (22-65)
  IPR007495 (Na+)-NQR maturation factor NqrM [PTHR40691] (1-71)

Organism: NCBI:txid2735563

Solvent-accessible surface area (backbone atoms only — not comparable to full-atom values): 4752 Å² total; per-residue (Å²): 112,71,68,58,56,53,51,51,52,54,52,51,51,50,52,52,50,51,51,54,50,48,66,75,59,69,62,61,60,89,52,86,73,34,68,40,76,81,43,92,74,61,76,72,98,56,98,63,66,90,69,69,52,68,75,56,46,52,50,51,53,50,54,49,53,53,49,52,51,52,49,52,56,60,74,74,107